Protein AF-A0A527ZZN8-F1 (afdb_monomer_lite)

Sequence (72 aa):
MANAASMREEAETIAVKALGFVAADPELLPRFLAITGIEAHSIRQAAGEPGFLAGVLQFILAHEPTLMRFAE

Secondary structure (DSSP, 8-state):
---HHHHHHHHHHHHHHHHHHHHH-TTHHHHHHHHH---GGGHHHHTTSTTHHHHHHHHHHT-HHHHHHHH-

Structure (mmCIF, N/CA/C/O backbone):
data_AF-A0A527ZZN8-F1
#
_entry.id   AF-A0A527ZZN8-F1
#
loop_
_atom_site.group_PDB
_atom_site.id
_atom_site.type_symbol
_atom_site.label_atom_id
_atom_site.label_alt_id
_atom_site.label_comp_id
_atom_site.label_asym_id
_atom_site.label_entity_id
_atom_site.label_seq_id
_atom_site.pdbx_PDB_ins_code
_atom_site.Cartn_x
_atom_site.Cartn_y
_atom_site.Cartn_z
_atom_site.occupancy
_atom_site.B_iso_or_equiv
_atom_site.auth_seq_id
_atom_site.auth_comp_id
_atom_site.auth_asym_id
_atom_site.auth_atom_id
_atom_site.pdbx_PDB_model_num
ATOM 1 N N . MET A 1 1 ? 5.139 14.093 24.083 1.00 56.25 1 MET A N 1
ATOM 2 C CA . MET A 1 1 ? 4.235 12.925 24.039 1.00 56.25 1 MET A CA 1
ATOM 3 C C . MET A 1 1 ? 3.312 13.127 22.850 1.00 56.25 1 MET A C 1
ATOM 5 O O . MET A 1 1 ? 2.514 14.053 22.901 1.00 56.25 1 MET A O 1
ATOM 9 N N . ALA A 1 2 ? 3.483 12.369 21.762 1.00 62.91 2 ALA A N 1
ATOM 10 C CA . ALA A 1 2 ? 2.544 12.418 20.640 1.00 62.91 2 ALA A CA 1
ATOM 11 C C . ALA A 1 2 ? 1.185 11.885 21.119 1.00 62.91 2 ALA A C 1
ATOM 13 O O . ALA A 1 2 ? 1.127 10.855 21.791 1.00 62.91 2 ALA A O 1
ATOM 14 N N . ASN A 1 3 ? 0.108 12.621 20.851 1.00 84.38 3 ASN A N 1
ATOM 15 C CA . ASN A 1 3 ? -1.244 12.168 21.165 1.00 84.38 3 ASN A CA 1
ATOM 16 C C . ASN A 1 3 ? -1.713 11.198 20.064 1.00 84.38 3 ASN A C 1
ATOM 18 O O . ASN A 1 3 ? -1.336 11.361 18.906 1.00 84.38 3 ASN A O 1
ATOM 22 N N . ALA A 1 4 ? -2.558 10.221 20.400 1.00 82.62 4 ALA A N 1
ATOM 23 C CA . ALA A 1 4 ? -2.979 9.140 19.499 1.00 82.62 4 ALA A CA 1
ATOM 24 C C . ALA A 1 4 ? -3.580 9.631 18.166 1.00 82.62 4 ALA A C 1
ATOM 26 O O . ALA A 1 4 ? -3.477 8.944 17.152 1.00 82.62 4 ALA A O 1
ATOM 27 N N . ALA A 1 5 ? -4.180 10.826 18.159 1.00 83.62 5 ALA A N 1
ATOM 28 C CA . ALA A 1 5 ? -4.673 11.471 16.946 1.00 83.62 5 ALA A CA 1
ATOM 29 C C . ALA A 1 5 ? -3.544 11.838 15.961 1.00 83.62 5 ALA A C 1
ATOM 31 O O . ALA A 1 5 ? -3.668 11.538 14.780 1.00 83.62 5 ALA A O 1
ATOM 32 N N . SER A 1 6 ? -2.424 12.399 16.441 1.00 90.38 6 SER A N 1
ATOM 33 C CA . SER A 1 6 ? -1.281 12.759 15.581 1.00 90.38 6 SER A CA 1
ATOM 34 C C . SER A 1 6 ? -0.579 11.513 15.038 1.00 90.38 6 SER A C 1
ATOM 36 O O . SER A 1 6 ? -0.248 11.467 13.861 1.00 90.38 6 SER A O 1
ATOM 38 N N . MET A 1 7 ? -0.457 10.451 15.844 1.00 91.50 7 MET A N 1
ATOM 39 C CA . MET A 1 7 ? 0.096 9.176 15.366 1.00 91.50 7 MET A CA 1
ATOM 40 C C . MET A 1 7 ? -0.763 8.544 14.261 1.00 91.50 7 MET A C 1
ATOM 42 O O . MET A 1 7 ? -0.233 7.918 13.346 1.00 91.50 7 MET A O 1
ATOM 46 N N . ARG A 1 8 ? -2.093 8.697 14.338 1.00 89.50 8 ARG A N 1
ATOM 47 C CA . ARG A 1 8 ? -3.008 8.221 13.292 1.00 89.50 8 ARG A CA 1
ATOM 48 C C . ARG A 1 8 ? -2.841 9.016 12.002 1.00 89.50 8 ARG A C 1
ATOM 50 O O . ARG A 1 8 ? -2.725 8.412 10.944 1.00 89.50 8 ARG A O 1
ATOM 57 N N . GLU A 1 9 ? -2.789 10.338 12.101 1.00 92.25 9 GLU A N 1
ATOM 58 C CA . GLU A 1 9 ? -2.586 11.226 10.953 1.00 92.25 9 GLU A CA 1
ATOM 59 C C . GLU A 1 9 ? -1.238 10.961 10.258 1.00 92.25 9 GLU A C 1
ATOM 61 O O . GLU A 1 9 ? -1.164 10.883 9.031 1.00 92.25 9 GLU A O 1
ATOM 66 N N . GLU A 1 10 ? -0.176 10.724 11.033 1.00 94.31 10 GLU A N 1
ATOM 67 C CA . GLU A 1 10 ? 1.133 10.307 10.518 1.00 94.31 10 GLU A CA 1
ATOM 68 C C . GLU A 1 10 ? 1.059 8.950 9.799 1.00 94.31 10 GLU A C 1
ATOM 70 O O . GLU A 1 10 ? 1.565 8.814 8.683 1.00 94.31 10 GLU A O 1
ATOM 75 N N . ALA A 1 11 ? 0.391 7.955 10.392 1.00 93.44 11 ALA A N 1
ATOM 76 C CA . ALA A 1 11 ? 0.219 6.637 9.779 1.00 93.44 11 ALA A CA 1
ATOM 77 C C . ALA A 1 11 ? -0.583 6.700 8.466 1.00 93.44 11 ALA A C 1
ATOM 79 O O . ALA A 1 11 ? -0.189 6.094 7.467 1.00 93.44 11 ALA A O 1
ATOM 80 N N . GLU A 1 12 ? -1.677 7.464 8.440 1.00 92.69 12 GLU A N 1
ATOM 81 C CA . GLU A 1 12 ? -2.476 7.698 7.232 1.00 92.69 12 GLU A CA 1
ATOM 82 C C . GLU A 1 12 ? -1.652 8.413 6.158 1.00 92.69 12 GLU A C 1
ATOM 84 O O . GLU A 1 12 ? -1.665 8.008 4.995 1.00 92.69 12 GLU A O 1
ATOM 89 N N . THR A 1 13 ? -0.849 9.405 6.550 1.00 95.69 13 THR A N 1
ATOM 90 C CA . THR A 1 13 ? 0.065 10.108 5.642 1.00 95.69 13 THR A CA 1
ATOM 91 C C . THR A 1 13 ? 1.053 9.144 4.981 1.00 95.69 13 THR A C 1
ATOM 93 O O . THR A 1 13 ? 1.266 9.210 3.768 1.00 95.69 13 THR A O 1
ATOM 96 N N . ILE A 1 14 ? 1.646 8.223 5.747 1.00 96.81 14 ILE A N 1
ATOM 97 C CA . ILE A 1 14 ? 2.558 7.199 5.213 1.00 96.81 14 ILE A CA 1
ATOM 98 C C . ILE A 1 14 ? 1.824 6.275 4.237 1.00 96.81 14 ILE A C 1
ATOM 100 O O . ILE A 1 14 ? 2.335 5.999 3.152 1.00 96.81 14 ILE A O 1
ATOM 104 N N . ALA A 1 15 ? 0.615 5.829 4.574 1.00 96.44 15 ALA A N 1
ATOM 105 C CA . ALA A 1 15 ? -0.142 4.923 3.719 1.00 96.44 15 ALA A CA 1
ATOM 106 C C . ALA A 1 15 ? -0.608 5.583 2.406 1.00 96.44 15 ALA A C 1
ATOM 108 O O . ALA A 1 15 ? -0.589 4.952 1.349 1.00 96.44 15 ALA A O 1
ATOM 109 N N . VAL A 1 16 ? -0.954 6.873 2.436 1.00 96.44 16 VAL A N 1
ATOM 110 C CA . VAL A 1 16 ? -1.257 7.647 1.222 1.00 96.44 16 VAL A CA 1
ATOM 111 C C . VAL A 1 16 ? -0.011 7.804 0.345 1.00 96.44 16 VAL A C 1
ATOM 113 O O . VAL A 1 16 ? -0.097 7.639 -0.873 1.00 96.44 16 VAL A O 1
ATOM 116 N N . LYS A 1 17 ? 1.165 8.055 0.937 1.00 98.06 17 LYS A N 1
ATOM 117 C CA . LYS A 1 17 ? 2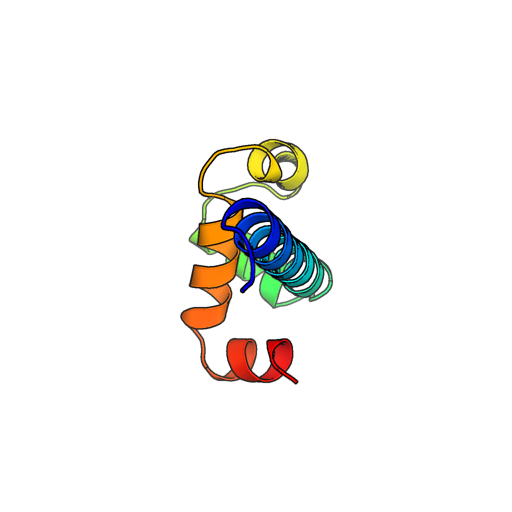.438 8.074 0.193 1.00 98.06 17 LYS A CA 1
ATOM 118 C C . LYS A 1 17 ? 2.740 6.720 -0.449 1.00 98.06 17 LYS A C 1
ATOM 120 O O . LYS A 1 17 ? 3.124 6.680 -1.614 1.00 98.06 17 LYS A O 1
ATOM 125 N N . ALA A 1 18 ? 2.514 5.626 0.276 1.00 98.25 18 ALA A N 1
ATOM 126 C CA . ALA A 1 18 ? 2.662 4.265 -0.234 1.00 98.25 18 ALA A CA 1
ATOM 127 C C . ALA A 1 18 ? 1.752 4.001 -1.442 1.00 98.25 18 ALA A C 1
ATOM 129 O O . ALA A 1 18 ? 2.204 3.460 -2.451 1.00 98.25 18 ALA A O 1
ATOM 130 N N . LEU A 1 19 ? 0.492 4.444 -1.385 1.00 97.88 19 LEU A N 1
ATOM 131 C CA . LEU A 1 19 ? -0.428 4.338 -2.519 1.00 97.88 19 LEU A CA 1
ATOM 132 C C . LEU A 1 19 ? 0.080 5.126 -3.731 1.00 97.88 19 LEU A C 1
ATOM 134 O O . LEU A 1 19 ? 0.051 4.610 -4.845 1.00 97.88 19 LEU A O 1
ATOM 138 N N . GLY A 1 20 ? 0.577 6.347 -3.518 1.00 97.75 20 GLY A N 1
ATOM 139 C CA . GLY A 1 20 ? 1.183 7.152 -4.579 1.00 97.75 20 GLY A CA 1
ATOM 140 C C . GLY A 1 20 ? 2.403 6.478 -5.213 1.00 97.75 20 GLY A C 1
ATOM 141 O O . GLY A 1 20 ? 2.511 6.444 -6.435 1.00 97.75 20 GLY A O 1
ATOM 142 N N . PHE A 1 21 ? 3.279 5.890 -4.395 1.00 98.31 21 PHE A N 1
ATOM 143 C CA . PHE A 1 21 ? 4.455 5.142 -4.846 1.00 98.31 21 PHE A CA 1
ATOM 144 C C . PHE A 1 21 ? 4.074 3.942 -5.723 1.00 98.31 21 PHE A C 1
ATOM 146 O O . PHE A 1 21 ? 4.604 3.792 -6.820 1.00 98.31 21 PHE 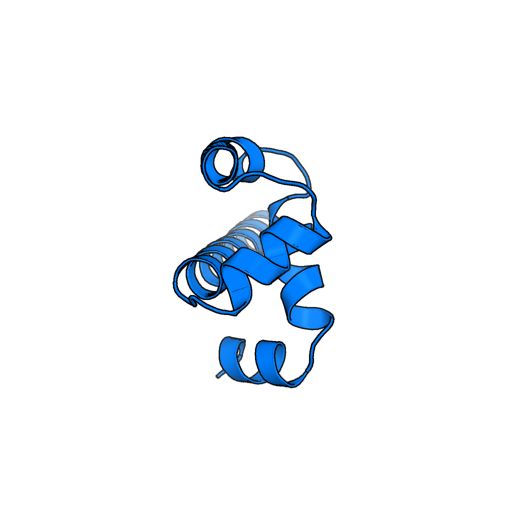A O 1
ATOM 153 N N . VAL A 1 22 ? 3.108 3.127 -5.283 1.00 98.06 22 VAL A N 1
ATOM 154 C CA . VAL A 1 22 ? 2.615 1.981 -6.065 1.00 98.06 22 VAL A CA 1
ATOM 155 C C . VAL A 1 22 ? 1.943 2.442 -7.357 1.00 98.06 22 VAL A C 1
ATOM 157 O O . VAL A 1 22 ? 2.199 1.870 -8.410 1.00 98.06 22 VAL A O 1
ATOM 160 N N . ALA A 1 23 ? 1.103 3.479 -7.298 1.00 97.12 23 ALA A N 1
ATOM 161 C CA . ALA A 1 23 ? 0.348 3.968 -8.451 1.00 97.12 23 ALA A CA 1
ATOM 162 C C . ALA A 1 23 ? 1.221 4.641 -9.525 1.00 97.12 23 ALA A C 1
ATOM 164 O O . ALA A 1 23 ? 0.824 4.677 -10.688 1.00 97.12 23 ALA A O 1
ATOM 165 N N . ALA A 1 24 ? 2.383 5.180 -9.148 1.00 97.38 24 ALA A N 1
ATOM 166 C CA . ALA A 1 24 ? 3.326 5.809 -10.070 1.00 97.38 24 ALA A CA 1
ATOM 167 C C . ALA A 1 24 ? 4.251 4.806 -10.783 1.00 97.38 24 ALA A C 1
ATOM 169 O O . ALA A 1 24 ? 4.899 5.175 -11.763 1.00 97.38 24 ALA A O 1
ATOM 170 N N . ASP A 1 25 ? 4.329 3.561 -10.307 1.00 97.81 25 ASP A N 1
ATOM 171 C CA . ASP A 1 25 ? 5.231 2.545 -10.843 1.00 97.81 25 ASP A CA 1
ATOM 172 C C . ASP A 1 25 ? 4.476 1.593 -11.804 1.00 97.81 25 ASP A C 1
ATOM 174 O O . ASP A 1 25 ? 3.505 0.936 -11.402 1.00 97.81 25 ASP A O 1
ATOM 178 N N . PRO A 1 26 ? 4.899 1.501 -13.082 1.00 96.69 26 PRO A N 1
ATOM 179 C CA . PRO A 1 26 ? 4.213 0.709 -14.103 1.00 96.69 26 PRO A CA 1
ATOM 180 C C . PRO A 1 26 ? 4.303 -0.807 -13.881 1.00 96.69 26 PRO A C 1
ATOM 182 O O . PRO A 1 26 ? 3.552 -1.546 -14.513 1.00 96.69 26 PRO A O 1
ATOM 185 N N . GLU A 1 27 ? 5.186 -1.285 -13.004 1.00 97.00 27 GLU A N 1
ATOM 186 C CA . GLU A 1 27 ? 5.306 -2.699 -12.639 1.00 97.00 27 GLU A CA 1
ATOM 187 C C . GLU A 1 27 ? 4.536 -3.012 -11.351 1.00 97.00 27 GLU A C 1
ATOM 189 O O . GLU A 1 27 ? 3.887 -4.059 -11.242 1.00 97.00 27 GLU A O 1
ATOM 194 N N . LEU A 1 28 ? 4.566 -2.104 -10.369 1.00 98.00 28 LEU A N 1
ATOM 195 C CA . LEU A 1 28 ? 3.898 -2.322 -9.084 1.00 98.00 28 LEU A CA 1
ATOM 196 C C . LEU A 1 28 ? 2.382 -2.192 -9.187 1.00 98.00 28 LEU A C 1
ATOM 198 O O . LEU A 1 28 ? 1.680 -3.016 -8.597 1.00 98.00 28 LEU A O 1
ATOM 202 N N . LEU A 1 29 ? 1.868 -1.207 -9.930 1.00 97.94 29 LEU A N 1
ATOM 203 C CA . LEU A 1 29 ? 0.426 -0.992 -10.026 1.00 97.94 29 LEU A CA 1
ATOM 204 C C . LEU A 1 29 ? -0.303 -2.213 -10.618 1.00 97.94 29 LEU A C 1
ATOM 206 O O . LEU A 1 29 ? -1.206 -2.720 -9.949 1.00 97.94 29 LEU A O 1
ATOM 210 N N . PRO A 1 30 ? 0.076 -2.767 -11.790 1.00 97.81 30 PRO A N 1
ATOM 211 C CA . PRO A 1 30 ? -0.592 -3.955 -12.323 1.00 97.81 30 PRO A CA 1
ATOM 212 C C . PRO A 1 30 ? -0.523 -5.154 -11.374 1.00 97.81 30 PRO A C 1
ATOM 214 O O . PRO A 1 30 ? -1.501 -5.885 -11.222 1.00 97.81 30 PRO A O 1
ATOM 217 N N . ARG A 1 31 ? 0.611 -5.339 -10.687 1.00 97.62 31 ARG A N 1
ATOM 218 C CA . ARG A 1 31 ? 0.792 -6.420 -9.712 1.00 97.62 31 ARG A CA 1
ATOM 219 C C . ARG A 1 31 ? -0.118 -6.249 -8.493 1.00 97.62 31 ARG A C 1
ATOM 221 O O . ARG A 1 31 ? -0.719 -7.224 -8.049 1.00 97.62 31 ARG A O 1
ATOM 228 N N . PHE A 1 32 ? -0.236 -5.035 -7.958 1.00 98.00 32 PHE A N 1
ATOM 229 C CA . PHE A 1 32 ? -1.134 -4.730 -6.844 1.00 98.00 32 PHE A CA 1
ATOM 230 C C . PHE A 1 32 ? -2.595 -5.013 -7.213 1.00 98.00 32 PHE A C 1
ATOM 232 O O . PHE A 1 32 ? -3.298 -5.688 -6.460 1.00 98.00 32 PHE A O 1
ATOM 239 N N . LEU A 1 33 ? -3.037 -4.571 -8.395 1.00 97.19 33 LEU A N 1
ATOM 240 C CA . LEU A 1 33 ? -4.394 -4.826 -8.891 1.00 97.19 33 LEU A CA 1
ATOM 241 C C . LEU A 1 33 ? -4.658 -6.327 -9.068 1.00 97.19 33 LEU A C 1
ATOM 243 O O . LEU A 1 33 ? -5.686 -6.826 -8.622 1.00 97.19 33 LEU A O 1
ATOM 247 N N . ALA A 1 34 ? -3.699 -7.074 -9.624 1.00 97.06 34 ALA A N 1
ATOM 248 C CA . ALA A 1 34 ? -3.820 -8.521 -9.797 1.00 97.06 34 ALA A CA 1
ATOM 249 C C . ALA A 1 34 ? -3.927 -9.286 -8.464 1.00 97.06 34 ALA A C 1
ATOM 251 O O . ALA A 1 34 ? -4.685 -10.247 -8.370 1.00 97.06 34 ALA A O 1
ATOM 252 N N . ILE A 1 35 ? -3.185 -8.868 -7.433 1.00 95.38 35 ILE A N 1
ATOM 253 C CA . ILE A 1 35 ? -3.203 -9.517 -6.111 1.00 95.38 35 ILE A CA 1
ATOM 254 C C . ILE A 1 35 ? -4.478 -9.177 -5.336 1.00 95.38 35 ILE A C 1
ATOM 256 O O . ILE A 1 35 ? -5.035 -10.033 -4.654 1.00 95.38 35 ILE A O 1
ATOM 260 N N . THR A 1 36 ? -4.928 -7.925 -5.411 1.00 93.50 36 THR A N 1
ATOM 261 C CA . THR A 1 36 ? -6.082 -7.443 -4.638 1.00 93.50 36 THR A CA 1
ATOM 262 C C . THR A 1 36 ? -7.423 -7.706 -5.319 1.00 93.50 36 THR A C 1
ATOM 264 O O . THR A 1 36 ? -8.453 -7.688 -4.650 1.00 93.50 36 THR A O 1
ATOM 267 N N . GLY A 1 37 ? -7.427 -7.940 -6.635 1.00 93.81 37 GLY A N 1
ATOM 268 C CA . GLY A 1 37 ? -8.642 -8.069 -7.443 1.00 93.81 37 GLY A CA 1
ATOM 269 C C . GLY A 1 37 ? -9.363 -6.741 -7.693 1.00 93.81 37 GLY A C 1
ATOM 270 O O . GLY A 1 37 ? -10.484 -6.740 -8.194 1.00 93.81 37 GLY A O 1
ATOM 271 N N . ILE A 1 38 ? -8.747 -5.613 -7.332 1.00 94.56 38 ILE A N 1
ATOM 272 C CA . ILE A 1 38 ? -9.320 -4.276 -7.496 1.00 94.56 38 ILE A CA 1
ATOM 273 C C . ILE A 1 38 ? -9.012 -3.778 -8.908 1.00 94.56 38 ILE A C 1
ATOM 275 O O . ILE A 1 38 ? -7.923 -4.000 -9.435 1.00 94.56 38 ILE A O 1
ATOM 279 N N . GLU A 1 39 ? -9.952 -3.061 -9.517 1.00 95.69 39 GLU A N 1
ATOM 280 C CA . GLU A 1 39 ? -9.720 -2.397 -10.797 1.00 95.69 39 GLU A CA 1
ATOM 281 C C . GLU A 1 39 ? -9.140 -0.990 -10.616 1.00 95.69 39 GLU A C 1
ATOM 283 O O . GLU A 1 39 ? -9.447 -0.280 -9.656 1.00 95.69 39 GLU A O 1
ATOM 288 N N . ALA A 1 40 ? -8.341 -0.534 -11.586 1.00 94.69 40 ALA A N 1
ATOM 289 C CA . ALA A 1 40 ? -7.675 0.769 -11.519 1.00 94.69 40 ALA A CA 1
ATOM 290 C C . ALA A 1 40 ? -8.657 1.938 -11.309 1.00 94.69 40 ALA A C 1
ATOM 292 O O . ALA A 1 40 ? -8.379 2.871 -10.554 1.00 94.69 40 ALA A O 1
ATOM 293 N N . HIS A 1 41 ? -9.830 1.875 -11.944 1.00 95.88 41 HIS A N 1
ATOM 294 C CA . HIS A 1 41 ? -10.851 2.914 -11.831 1.00 95.88 41 HIS A CA 1
ATOM 295 C C . HIS A 1 41 ? -11.501 2.958 -10.433 1.00 95.88 41 HIS A C 1
ATOM 297 O O . HIS A 1 41 ? -11.999 4.006 -10.018 1.00 95.88 41 HIS A O 1
ATOM 303 N N . SER A 1 42 ? -11.463 1.849 -9.688 1.00 95.81 42 SER A N 1
ATOM 304 C CA . SER A 1 42 ? -12.042 1.722 -8.349 1.00 95.81 42 SER A CA 1
ATOM 305 C C . SER A 1 42 ? -11.086 2.167 -7.237 1.00 95.81 42 SER A C 1
ATOM 307 O O . SER A 1 42 ? -11.530 2.334 -6.106 1.00 95.81 42 SER A O 1
ATOM 309 N N . ILE A 1 43 ? -9.799 2.417 -7.528 1.00 95.12 43 ILE A N 1
ATOM 310 C CA . ILE A 1 43 ? -8.781 2.780 -6.520 1.00 95.12 43 ILE A CA 1
ATOM 311 C C . ILE A 1 43 ? -9.220 3.974 -5.670 1.00 95.12 43 ILE A C 1
ATOM 313 O O . ILE A 1 43 ? -9.080 3.950 -4.452 1.00 95.12 43 ILE A O 1
ATOM 317 N N . ARG A 1 44 ? -9.765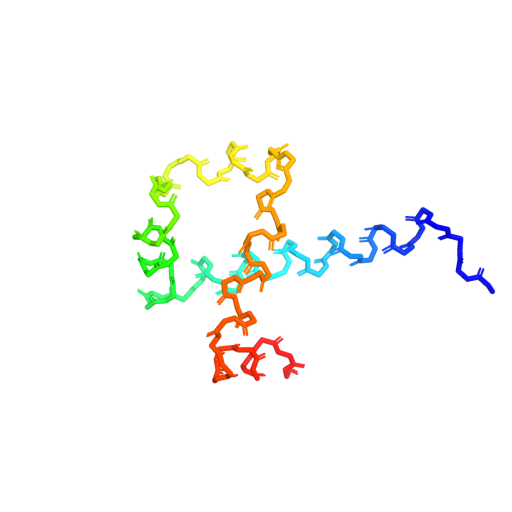 5.027 -6.296 1.00 93.44 44 ARG A N 1
ATOM 318 C CA . ARG A 1 44 ? -10.177 6.240 -5.572 1.00 93.44 44 ARG A CA 1
ATOM 319 C C . ARG A 1 44 ? -11.285 5.952 -4.561 1.00 93.44 44 ARG A C 1
ATOM 321 O O . ARG A 1 44 ? -11.266 6.520 -3.477 1.00 93.44 44 ARG A O 1
ATOM 328 N N . GLN A 1 45 ? -12.233 5.093 -4.928 1.00 95.50 45 GLN A N 1
ATOM 329 C CA . GLN A 1 45 ? -13.294 4.657 -4.027 1.00 95.50 45 GLN A CA 1
ATOM 330 C C . GLN A 1 45 ? -12.718 3.762 -2.927 1.00 95.50 45 GLN A C 1
ATOM 332 O O . GLN A 1 45 ? -12.944 4.021 -1.751 1.00 95.50 45 GLN A O 1
ATOM 337 N N . ALA A 1 46 ? -11.918 2.764 -3.308 1.00 94.56 46 ALA A N 1
ATOM 338 C CA . ALA A 1 46 ? -11.315 1.810 -2.387 1.00 94.56 46 ALA A CA 1
ATOM 339 C C . ALA A 1 46 ? -10.409 2.492 -1.348 1.00 94.56 46 ALA A C 1
ATOM 341 O O . ALA A 1 46 ? -10.395 2.080 -0.198 1.00 94.56 46 ALA A O 1
ATOM 342 N N . ALA A 1 47 ? -9.727 3.587 -1.699 1.00 93.81 47 ALA A N 1
ATOM 343 C CA . ALA A 1 47 ? -8.924 4.375 -0.763 1.00 93.81 47 ALA A CA 1
ATOM 344 C C . ALA A 1 47 ? -9.721 4.973 0.410 1.00 93.81 47 ALA A C 1
ATOM 346 O O . ALA A 1 47 ? -9.125 5.280 1.440 1.00 93.81 47 ALA A O 1
ATOM 347 N N . GLY A 1 48 ? -11.042 5.130 0.267 1.00 92.75 48 GLY A N 1
ATOM 348 C CA . GLY A 1 48 ? -11.937 5.538 1.352 1.00 92.75 48 GLY A CA 1
ATOM 349 C C . GLY A 1 48 ? -12.429 4.381 2.226 1.00 92.75 48 GLY A C 1
ATOM 350 O O . GLY A 1 48 ? -13.024 4.631 3.272 1.00 92.75 48 GLY A O 1
ATOM 351 N N . GLU A 1 49 ? -12.195 3.131 1.820 1.00 94.06 49 GLU A N 1
ATOM 352 C CA . GLU A 1 49 ? -12.667 1.957 2.546 1.00 94.06 49 GLU A CA 1
ATOM 353 C C . GLU A 1 49 ? -11.735 1.603 3.715 1.00 94.06 49 GLU A C 1
ATOM 355 O O . GLU A 1 49 ? -10.500 1.629 3.575 1.00 94.06 49 GLU A O 1
ATOM 360 N N . PRO A 1 50 ? -12.293 1.208 4.875 1.00 90.19 50 PRO A N 1
ATOM 361 C CA . PRO A 1 50 ? -11.500 0.738 5.999 1.00 90.19 50 PRO A CA 1
ATOM 362 C C . PRO A 1 50 ? -10.554 -0.396 5.587 1.00 90.19 50 PRO A C 1
ATOM 364 O O . PRO A 1 50 ? -10.970 -1.420 5.051 1.00 90.19 50 PRO A O 1
ATOM 367 N N . GLY A 1 51 ? -9.263 -0.226 5.868 1.00 91.25 51 GLY A N 1
ATOM 368 C CA . GLY A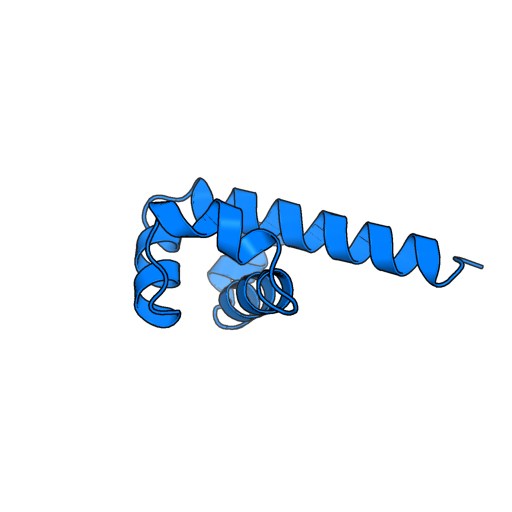 1 51 ? -8.250 -1.259 5.642 1.00 91.25 51 GLY A CA 1
ATOM 369 C C . GLY A 1 51 ? -7.620 -1.282 4.248 1.00 91.25 51 GLY A C 1
ATOM 370 O O . GLY A 1 51 ? -6.590 -1.934 4.095 1.00 91.25 51 GLY A O 1
ATOM 371 N N . PHE A 1 52 ? -8.121 -0.533 3.259 1.00 95.81 52 PHE A N 1
ATOM 372 C CA . PHE A 1 52 ? -7.473 -0.479 1.941 1.00 95.81 52 PHE A CA 1
ATOM 373 C C . PHE A 1 52 ? -6.031 0.031 2.034 1.00 95.81 52 PHE A C 1
ATOM 375 O O . PHE A 1 52 ? -5.100 -0.614 1.555 1.00 95.81 52 PHE A O 1
ATOM 382 N N . LEU A 1 53 ? -5.833 1.157 2.724 1.00 95.69 53 LEU A N 1
ATOM 383 C CA . LEU A 1 53 ? -4.511 1.747 2.941 1.00 95.69 53 LEU A CA 1
ATOM 384 C C . LEU A 1 53 ? -3.573 0.813 3.726 1.00 95.69 53 LEU A C 1
ATOM 386 O O . LEU A 1 53 ? -2.374 0.773 3.456 1.00 95.69 53 LEU A O 1
ATOM 390 N N . ALA A 1 54 ? -4.115 -0.004 4.633 1.00 95.56 54 ALA A N 1
ATOM 391 C CA . ALA A 1 54 ? -3.345 -1.052 5.299 1.00 95.56 54 ALA A CA 1
ATOM 392 C C . ALA A 1 54 ? -2.933 -2.167 4.318 1.00 95.56 54 ALA A C 1
ATOM 394 O O . ALA A 1 54 ? -1.796 -2.631 4.365 1.00 95.56 54 ALA A O 1
ATOM 395 N N . GLY A 1 55 ? -3.812 -2.547 3.387 1.00 96.06 55 GLY A N 1
ATOM 396 C CA . GLY A 1 55 ? -3.510 -3.500 2.316 1.00 96.06 55 GLY A CA 1
ATOM 397 C C . GLY A 1 55 ? -2.410 -3.015 1.365 1.00 96.06 55 GLY A C 1
ATOM 398 O O . GLY A 1 55 ? -1.560 -3.804 0.958 1.00 96.06 55 GLY A O 1
ATOM 399 N N . VAL A 1 56 ? -2.361 -1.712 1.066 1.00 97.81 56 VAL A N 1
ATOM 400 C CA . VAL A 1 56 ? -1.262 -1.106 0.289 1.00 97.81 56 VAL A CA 1
ATOM 401 C C . VAL A 1 56 ? 0.074 -1.272 1.016 1.00 97.81 56 VAL A C 1
ATOM 403 O O . VAL A 1 56 ? 1.055 -1.713 0.416 1.00 97.81 56 VAL A O 1
ATOM 406 N N . LEU A 1 57 ? 0.116 -0.973 2.318 1.00 97.94 57 LEU A N 1
ATOM 407 C CA . LEU A 1 57 ? 1.321 -1.175 3.123 1.00 97.94 57 LEU A CA 1
ATOM 408 C C . LEU A 1 57 ? 1.709 -2.656 3.180 1.00 97.94 57 LEU A C 1
ATOM 410 O O . LEU A 1 57 ? 2.879 -2.984 3.010 1.00 97.94 57 LEU A O 1
ATOM 414 N N . GLN A 1 58 ? 0.742 -3.561 3.347 1.00 97.6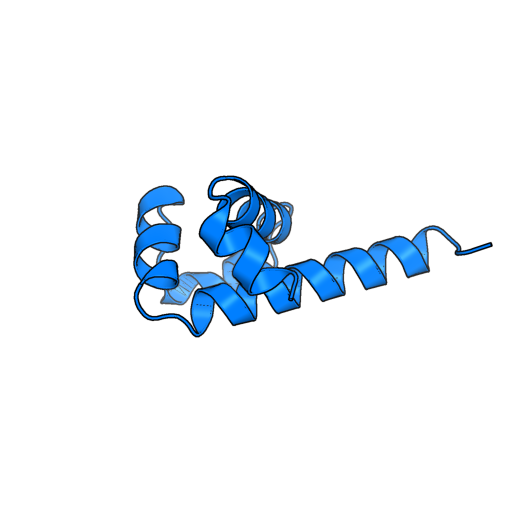2 58 GLN A N 1
ATOM 415 C CA . GLN A 1 58 ? 0.988 -5.003 3.339 1.00 97.62 58 GLN A CA 1
ATOM 416 C C . GLN A 1 58 ? 1.583 -5.482 2.008 1.00 97.62 58 GLN A C 1
ATOM 418 O O . GLN A 1 58 ? 2.494 -6.306 2.013 1.00 97.62 58 GLN A O 1
ATOM 423 N N . PHE A 1 59 ? 1.113 -4.956 0.875 1.00 98.00 59 PHE A N 1
ATOM 424 C CA . PHE A 1 59 ? 1.672 -5.266 -0.442 1.00 98.00 59 PHE A CA 1
ATOM 425 C C . PHE A 1 59 ? 3.152 -4.872 -0.552 1.00 98.00 59 PHE A C 1
ATOM 427 O O . PHE A 1 59 ? 3.957 -5.671 -1.032 1.00 98.00 59 PHE A O 1
ATOM 434 N N . ILE A 1 60 ? 3.515 -3.677 -0.074 1.00 98.19 60 ILE A N 1
ATOM 435 C CA . ILE A 1 60 ? 4.908 -3.210 -0.045 1.00 98.19 60 ILE A CA 1
ATOM 436 C C . ILE A 1 60 ? 5.747 -4.085 0.896 1.00 98.19 60 ILE A C 1
ATOM 438 O O . ILE A 1 60 ? 6.807 -4.569 0.507 1.00 98.19 60 ILE A O 1
ATOM 442 N N . LEU A 1 61 ? 5.250 -4.341 2.110 1.00 97.69 61 LEU A N 1
ATOM 443 C CA . LEU A 1 61 ? 5.930 -5.148 3.130 1.00 97.69 61 LEU A CA 1
ATOM 444 C C . LEU A 1 61 ? 6.148 -6.605 2.698 1.00 97.69 61 LEU A C 1
ATOM 446 O O . LEU A 1 61 ? 7.095 -7.243 3.148 1.00 97.69 61 LEU A O 1
ATOM 450 N N . ALA A 1 62 ? 5.300 -7.134 1.816 1.00 97.94 62 ALA A N 1
ATOM 451 C CA . ALA A 1 62 ? 5.407 -8.498 1.306 1.00 97.94 62 ALA A CA 1
ATOM 452 C C . ALA A 1 62 ? 6.557 -8.698 0.297 1.00 97.94 62 ALA A C 1
ATOM 454 O O . ALA A 1 62 ? 6.765 -9.818 -0.171 1.00 97.94 62 ALA A O 1
ATOM 455 N N . HIS A 1 63 ? 7.291 -7.645 -0.078 1.00 97.75 63 HIS A N 1
ATOM 456 C CA . HIS A 1 63 ? 8.408 -7.737 -1.013 1.00 97.75 63 HIS A CA 1
ATOM 457 C C . HIS A 1 63 ? 9.544 -6.792 -0.614 1.00 97.75 63 HIS A C 1
ATOM 459 O O . HIS A 1 63 ? 9.488 -5.592 -0.876 1.00 97.75 63 HIS A O 1
ATOM 465 N N . GLU A 1 64 ? 10.602 -7.351 -0.025 1.00 98.00 64 GLU A N 1
ATOM 466 C CA . GLU A 1 64 ? 11.733 -6.597 0.531 1.00 98.00 64 GLU A CA 1
ATOM 467 C C . GLU A 1 64 ? 12.333 -5.555 -0.437 1.00 98.00 64 GLU A C 1
ATOM 469 O O . GLU A 1 64 ? 12.461 -4.404 -0.025 1.00 98.00 64 GLU A O 1
ATOM 474 N N . PRO A 1 65 ? 12.612 -5.842 -1.727 1.00 97.44 65 PRO A N 1
ATOM 475 C CA . PRO A 1 65 ? 13.123 -4.813 -2.637 1.00 97.44 65 PRO A CA 1
ATOM 476 C C . PRO A 1 65 ? 12.168 -3.627 -2.827 1.00 97.44 65 PRO A C 1
ATOM 478 O O . PRO A 1 65 ? 12.608 -2.488 -2.954 1.00 97.44 65 PRO A O 1
ATOM 481 N N . THR A 1 66 ? 10.856 -3.876 -2.845 1.00 97.88 66 THR A N 1
ATOM 482 C CA . THR A 1 66 ? 9.847 -2.809 -2.936 1.00 97.88 66 THR A CA 1
ATOM 483 C C . THR A 1 66 ? 9.777 -2.020 -1.634 1.00 97.88 66 THR A C 1
ATOM 485 O O . THR A 1 66 ? 9.682 -0.798 -1.680 1.00 97.88 66 THR A O 1
ATOM 488 N N . LEU A 1 67 ? 9.860 -2.703 -0.490 1.00 98.19 67 LEU A N 1
ATOM 489 C CA . LEU A 1 67 ? 9.913 -2.069 0.823 1.00 98.19 67 LEU A CA 1
ATOM 490 C C . LEU A 1 67 ? 11.118 -1.137 0.952 1.00 98.19 67 LEU A C 1
ATOM 492 O O . LEU A 1 67 ? 10.942 0.016 1.331 1.00 98.19 67 LEU A O 1
ATOM 496 N N . MET A 1 68 ? 12.311 -1.609 0.592 1.00 98.12 68 MET A N 1
ATOM 497 C CA . MET A 1 68 ? 13.529 -0.801 0.658 1.00 98.12 68 MET A CA 1
ATOM 498 C C . MET A 1 68 ? 13.427 0.430 -0.249 1.00 98.12 68 MET A C 1
ATOM 500 O O . MET A 1 68 ? 13.643 1.539 0.221 1.00 98.12 68 MET A O 1
ATOM 504 N N . ARG A 1 69 ? 12.962 0.267 -1.498 1.00 97.69 69 ARG A N 1
ATOM 505 C CA . ARG A 1 69 ? 12.731 1.389 -2.432 1.00 97.69 69 ARG A CA 1
ATOM 506 C C . ARG A 1 69 ? 11.719 2.427 -1.932 1.00 97.69 69 ARG A C 1
ATOM 508 O O . ARG A 1 69 ? 11.763 3.562 -2.386 1.00 97.69 69 ARG A O 1
ATOM 515 N N . PHE A 1 70 ? 10.764 2.029 -1.093 1.00 98.06 70 PHE A N 1
ATOM 516 C CA . PHE A 1 70 ? 9.774 2.940 -0.516 1.00 98.06 70 PHE A CA 1
ATOM 517 C C . PHE A 1 70 ? 10.286 3.650 0.747 1.00 98.06 70 PHE A C 1
ATOM 519 O O . PHE A 1 70 ? 9.839 4.755 1.045 1.00 98.06 70 PHE A O 1
ATOM 526 N N . ALA A 1 71 ? 11.158 2.991 1.515 1.00 96.38 71 ALA A N 1
ATOM 527 C CA . ALA A 1 71 ? 11.649 3.476 2.802 1.00 96.38 71 ALA A CA 1
ATOM 528 C C . ALA A 1 71 ? 12.858 4.425 2.698 1.00 96.38 71 ALA A C 1
ATOM 530 O O . ALA A 1 71 ? 13.162 5.106 3.679 1.00 96.38 71 ALA A O 1
ATOM 531 N N . GLU A 1 72 ? 13.540 4.437 1.550 1.00 90.19 72 GLU A N 1
ATOM 532 C CA . GLU A 1 72 ? 14.601 5.393 1.189 1.00 90.19 72 GLU A CA 1
ATOM 533 C C . GLU A 1 72 ? 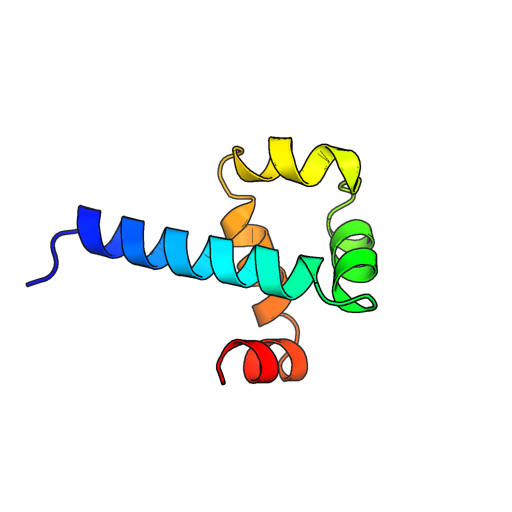14.048 6.793 0.869 1.00 90.19 72 GLU A C 1
ATOM 535 O O . GLU A 1 72 ? 14.670 7.777 1.334 1.00 90.19 72 GLU A O 1
#

Foldseek 3Di:
DDDPVVVVVVLLVLLVLLVVLQVVDPVNVVVLCVVVVDDPVCVVVLSPDPCSSVSSVVSQVVDVVSVVVSVD

Radius of gyration: 12.68 Å; chains: 1; bounding box: 28×22×38 Å

pLDDT: mean 94.38, std 6.8, range [56.25, 98.31]